Protein AF-A0A941RKZ3-F1 (afdb_monomer_lite)

Structure (mmCIF, N/CA/C/O backbone):
data_AF-A0A941RKZ3-F1
#
_entry.id   AF-A0A941RKZ3-F1
#
loop_
_atom_site.group_PDB
_atom_site.id
_atom_site.type_symbol
_atom_site.label_atom_id
_atom_site.label_alt_id
_atom_site.label_comp_id
_atom_site.label_asym_id
_atom_site.label_entity_id
_atom_site.label_seq_id
_atom_site.pdbx_PDB_ins_code
_atom_site.Cartn_x
_atom_site.Cartn_y
_atom_site.Cartn_z
_atom_site.occupancy
_atom_site.B_iso_or_equiv
_atom_site.auth_seq_id
_atom_site.auth_comp_id
_atom_site.auth_asym_id
_atom_site.auth_atom_id
_atom_site.pdbx_PDB_model_num
ATOM 1 N N . MET A 1 1 ? 36.756 -18.091 -76.183 1.00 40.53 1 MET A N 1
ATOM 2 C CA . MET A 1 1 ? 36.509 -18.014 -74.728 1.00 40.53 1 MET A CA 1
ATOM 3 C C . MET A 1 1 ? 36.136 -16.583 -74.392 1.00 40.53 1 MET A C 1
ATOM 5 O O . MET A 1 1 ? 36.948 -15.700 -74.621 1.00 40.53 1 MET A O 1
ATOM 9 N N . SER A 1 2 ? 34.914 -16.346 -73.923 1.00 44.25 2 SER A N 1
ATOM 10 C CA . SER A 1 2 ? 34.461 -15.037 -73.442 1.00 44.25 2 SER A CA 1
ATOM 11 C C . SER A 1 2 ? 34.197 -15.138 -71.942 1.00 44.25 2 SER A C 1
ATOM 13 O O . SER A 1 2 ? 33.334 -15.908 -71.524 1.00 44.25 2 SER A O 1
ATOM 15 N N . LEU A 1 3 ? 34.956 -14.388 -71.144 1.00 47.75 3 LEU A N 1
ATOM 16 C CA . LEU A 1 3 ? 34.738 -14.236 -69.708 1.00 47.75 3 LEU A CA 1
ATOM 17 C C . LEU A 1 3 ? 33.753 -13.080 -69.496 1.00 47.75 3 LEU A C 1
ATOM 19 O O . LEU A 1 3 ? 34.035 -11.953 -69.895 1.00 47.75 3 LEU A O 1
ATOM 23 N N . SER A 1 4 ? 32.599 -13.365 -68.892 1.00 45.94 4 SER A N 1
ATOM 24 C CA . SER A 1 4 ? 31.620 -12.352 -68.493 1.00 45.94 4 SER A CA 1
ATOM 25 C C . SER A 1 4 ? 31.737 -12.126 -66.989 1.00 45.94 4 SER A C 1
ATOM 27 O O . SER A 1 4 ? 31.474 -13.031 -66.200 1.00 45.94 4 SER A O 1
ATOM 29 N N . VAL A 1 5 ? 32.179 -10.930 -66.599 1.00 62.81 5 VAL A N 1
ATOM 30 C CA . VAL A 1 5 ? 32.178 -10.470 -65.205 1.00 62.81 5 VAL A CA 1
ATOM 31 C C . VAL A 1 5 ? 30.945 -9.579 -65.026 1.00 62.81 5 VAL A C 1
ATOM 33 O O . VAL A 1 5 ? 30.839 -8.574 -65.734 1.00 62.81 5 VAL A O 1
ATOM 36 N N . PRO A 1 6 ? 30.000 -9.912 -64.127 1.00 55.78 6 PRO A N 1
ATOM 37 C CA . PRO A 1 6 ? 28.812 -9.096 -63.927 1.00 55.78 6 PRO A CA 1
ATOM 38 C C . PRO A 1 6 ? 29.206 -7.768 -63.275 1.00 55.78 6 PRO A C 1
ATOM 40 O O . PRO A 1 6 ? 29.712 -7.738 -62.154 1.00 55.78 6 PRO A O 1
ATOM 43 N N . LEU A 1 7 ? 28.960 -6.656 -63.966 1.00 55.66 7 LEU A N 1
ATOM 44 C CA . LEU A 1 7 ? 29.038 -5.331 -63.361 1.00 55.66 7 LEU A CA 1
ATOM 45 C C . LEU A 1 7 ? 27.732 -5.049 -62.615 1.00 55.66 7 LEU A C 1
ATOM 47 O O . LEU A 1 7 ? 26.673 -4.873 -63.220 1.00 55.66 7 LEU A O 1
ATOM 51 N N . PHE A 1 8 ? 27.818 -4.963 -61.289 1.00 53.47 8 PHE A N 1
ATOM 52 C CA . PHE A 1 8 ? 26.741 -4.481 -60.427 1.00 53.47 8 PHE A CA 1
ATOM 53 C C . PHE A 1 8 ? 26.574 -2.961 -60.588 1.00 53.47 8 PHE A C 1
ATOM 55 O O . PHE A 1 8 ? 26.955 -2.181 -59.722 1.00 53.47 8 PHE A O 1
ATOM 62 N N . VAL A 1 9 ? 25.995 -2.511 -61.704 1.00 55.19 9 VAL A N 1
ATOM 63 C CA . VAL A 1 9 ? 25.772 -1.073 -61.973 1.00 55.19 9 VAL A CA 1
ATOM 64 C C . VAL A 1 9 ? 24.567 -0.514 -61.189 1.00 55.19 9 VAL A C 1
ATOM 66 O O . VAL A 1 9 ? 24.261 0.671 -61.280 1.00 55.19 9 VAL A O 1
ATOM 69 N N . ARG A 1 10 ? 23.863 -1.328 -60.383 1.00 51.22 10 ARG A N 1
ATOM 70 C CA . ARG A 1 10 ? 22.605 -0.889 -59.747 1.00 51.22 10 ARG A CA 1
ATOM 71 C C . ARG A 1 10 ? 22.305 -1.366 -58.323 1.00 51.22 10 ARG A C 1
ATOM 73 O O . ARG A 1 10 ? 21.180 -1.192 -57.882 1.00 51.22 10 ARG A O 1
ATOM 80 N N . ASN A 1 11 ? 23.281 -1.906 -57.598 1.00 50.31 11 ASN A N 1
ATOM 81 C CA . ASN A 1 11 ? 23.163 -2.136 -56.152 1.00 50.31 11 ASN A CA 1
ATOM 82 C C . ASN A 1 11 ? 24.524 -1.906 -55.496 1.00 50.31 11 ASN A C 1
ATOM 84 O O . ASN A 1 11 ? 25.272 -2.829 -55.187 1.00 50.31 11 ASN A O 1
ATOM 88 N N . GLY A 1 12 ? 24.896 -0.636 -55.348 1.00 58.69 12 GLY A N 1
ATOM 89 C CA . GLY A 1 12 ? 25.973 -0.299 -54.433 1.00 58.69 12 GLY A CA 1
ATOM 90 C C . GLY A 1 12 ? 25.401 -0.460 -53.038 1.00 58.69 12 GLY A C 1
ATOM 91 O O . GLY A 1 12 ? 24.660 0.434 -52.650 1.00 58.69 12 GLY A O 1
ATOM 92 N N . TYR A 1 13 ? 25.741 -1.553 -52.344 1.00 60.69 13 TYR A N 1
ATOM 93 C CA . TYR A 1 13 ? 25.365 -2.019 -50.988 1.00 60.69 13 TYR A CA 1
ATOM 94 C C . TYR A 1 13 ? 25.209 -0.964 -49.857 1.00 60.69 13 TYR A C 1
ATOM 96 O O . TYR A 1 13 ? 24.986 -1.275 -48.692 1.00 60.69 13 TYR A O 1
ATOM 104 N N . ARG A 1 14 ? 25.387 0.316 -50.169 1.00 69.38 14 ARG A N 1
ATOM 105 C CA . ARG A 1 14 ? 25.138 1.502 -49.357 1.00 69.38 14 ARG A CA 1
ATOM 106 C C . ARG A 1 14 ? 23.704 1.578 -48.841 1.00 69.38 14 ARG A C 1
ATOM 108 O O . ARG A 1 14 ? 23.545 2.021 -47.712 1.00 69.38 14 ARG A O 1
ATOM 115 N N . ALA A 1 15 ? 22.692 1.189 -49.619 1.00 75.19 15 ALA A N 1
ATOM 116 C CA . ALA A 1 15 ? 21.302 1.229 -49.153 1.00 75.19 15 ALA A CA 1
ATOM 117 C C . ALA A 1 15 ? 21.079 0.217 -48.018 1.00 75.19 15 ALA A C 1
ATOM 119 O O . ALA A 1 15 ? 20.534 0.566 -46.976 1.00 75.19 15 ALA A O 1
ATOM 120 N N . GLU A 1 16 ? 21.608 -0.992 -48.177 1.00 76.56 16 GLU A N 1
ATOM 121 C CA . GLU A 1 16 ? 21.586 -2.068 -47.190 1.00 76.56 16 GLU A CA 1
ATOM 122 C C . GLU A 1 16 ? 22.410 -1.707 -45.950 1.00 76.56 16 GLU A C 1
ATOM 124 O O . GLU A 1 16 ? 21.966 -1.930 -44.830 1.00 76.56 16 GLU A O 1
ATOM 129 N N . VAL A 1 17 ? 23.580 -1.081 -46.120 1.00 84.56 17 VAL A N 1
ATOM 130 C CA . VAL A 1 17 ? 24.392 -0.588 -44.993 1.00 84.56 17 VAL A CA 1
ATOM 131 C C . VAL A 1 17 ? 23.690 0.550 -44.244 1.00 84.56 17 VAL A C 1
ATOM 133 O O . VAL A 1 17 ? 23.783 0.617 -43.020 1.00 84.56 17 VAL A O 1
ATOM 136 N N . VAL A 1 18 ? 22.996 1.454 -44.942 1.00 87.69 18 VAL A N 1
ATOM 137 C CA . VAL A 1 18 ? 22.204 2.523 -44.308 1.00 87.69 18 VAL A CA 1
ATOM 138 C C . VAL A 1 18 ? 21.019 1.934 -43.545 1.00 87.69 18 VAL A C 1
ATOM 140 O O . VAL A 1 18 ? 20.813 2.321 -42.398 1.00 87.69 18 VAL A O 1
ATOM 143 N N . ALA A 1 19 ? 20.300 0.974 -44.132 1.00 86.94 19 ALA A N 1
ATOM 144 C CA . ALA A 1 19 ? 19.217 0.258 -43.461 1.00 86.94 19 ALA A CA 1
ATOM 145 C C . ALA A 1 19 ? 19.726 -0.475 -42.209 1.00 86.94 19 ALA A C 1
ATOM 147 O O . ALA A 1 19 ? 19.234 -0.219 -41.118 1.00 86.94 19 ALA A O 1
ATOM 148 N N . ALA A 1 20 ? 20.805 -1.255 -42.324 1.00 90.19 20 ALA A N 1
ATOM 149 C CA . ALA A 1 20 ? 21.403 -1.963 -41.191 1.00 90.19 20 ALA A CA 1
ATOM 150 C C . ALA A 1 20 ? 21.868 -1.018 -40.067 1.00 90.19 20 ALA A C 1
ATOM 152 O O . ALA A 1 20 ? 21.774 -1.350 -38.887 1.00 90.19 20 ALA A O 1
ATOM 153 N N . ARG A 1 21 ? 22.360 0.182 -40.408 1.00 91.69 21 ARG A N 1
ATOM 154 C CA . ARG A 1 21 ? 22.706 1.214 -39.416 1.00 91.69 21 ARG A CA 1
ATOM 155 C C . ARG A 1 21 ? 21.473 1.802 -38.738 1.00 91.69 21 ARG A C 1
ATOM 157 O O . ARG A 1 21 ? 21.523 2.047 -37.536 1.00 91.69 21 ARG A O 1
ATOM 164 N N . ALA A 1 22 ? 20.401 2.043 -39.489 1.00 92.31 22 ALA A N 1
ATOM 165 C CA . ALA A 1 22 ? 19.138 2.514 -38.933 1.00 92.31 22 ALA A CA 1
ATOM 166 C C . ALA A 1 22 ? 18.527 1.465 -37.989 1.00 92.31 22 ALA A C 1
ATOM 168 O O . ALA A 1 22 ? 18.134 1.814 -36.879 1.00 92.31 22 ALA A O 1
ATOM 169 N N . ASP A 1 23 ? 18.552 0.188 -38.377 1.00 94.38 23 ASP A N 1
ATOM 170 C CA . ASP A 1 23 ? 18.091 -0.930 -37.549 1.00 94.38 23 ASP A CA 1
ATOM 171 C C . ASP A 1 23 ? 18.916 -1.055 -36.262 1.00 94.38 23 ASP A C 1
ATOM 173 O O . ASP A 1 23 ? 18.360 -1.188 -35.173 1.00 94.38 23 ASP A O 1
ATOM 177 N N . ALA A 1 24 ? 20.246 -0.938 -36.357 1.00 94.50 24 ALA A N 1
ATOM 178 C CA . ALA A 1 24 ? 21.121 -0.947 -35.187 1.00 94.50 24 ALA A CA 1
ATOM 179 C C . ALA A 1 24 ? 20.829 0.225 -34.230 1.00 94.50 24 ALA A C 1
ATOM 181 O O . ALA A 1 24 ? 20.782 0.026 -33.017 1.00 94.50 24 ALA A O 1
ATOM 182 N N . ALA A 1 25 ? 20.593 1.430 -34.761 1.00 95.75 25 ALA A N 1
ATOM 183 C CA . ALA A 1 25 ? 20.229 2.599 -33.959 1.00 95.75 25 ALA A CA 1
ATOM 184 C C . ALA A 1 25 ? 18.842 2.452 -33.306 1.00 95.75 25 ALA A C 1
ATOM 186 O O . ALA A 1 25 ? 18.641 2.858 -32.159 1.00 95.75 25 ALA A O 1
ATOM 187 N N . ALA A 1 26 ? 17.883 1.844 -34.008 1.00 96.19 26 ALA A N 1
ATOM 188 C CA . ALA A 1 26 ? 16.571 1.535 -33.451 1.00 96.19 26 ALA A CA 1
ATOM 189 C C . ALA A 1 26 ? 16.679 0.506 -32.314 1.00 96.19 26 ALA A C 1
ATOM 191 O O . ALA A 1 26 ? 16.097 0.709 -31.247 1.00 96.19 26 ALA A O 1
ATOM 192 N N . ALA A 1 27 ? 17.478 -0.547 -32.503 1.00 96.38 27 ALA A N 1
ATOM 193 C CA . ALA A 1 27 ? 17.729 -1.562 -31.484 1.00 96.38 27 ALA A CA 1
ATOM 194 C C . ALA A 1 27 ? 18.414 -0.979 -30.237 1.00 96.38 27 ALA A C 1
ATOM 196 O O . ALA A 1 27 ? 18.015 -1.299 -29.117 1.00 96.38 27 ALA A O 1
ATOM 197 N N . SER A 1 28 ? 19.394 -0.078 -30.397 1.00 96.38 28 SER A N 1
ATOM 198 C CA . SER A 1 28 ? 20.022 0.593 -29.250 1.00 96.38 28 SER A CA 1
ATOM 199 C C . SER A 1 28 ? 19.036 1.491 -28.504 1.00 96.38 28 SER A C 1
ATOM 201 O O . SER A 1 28 ? 18.974 1.442 -27.278 1.00 96.38 28 SER A O 1
ATOM 203 N N . ALA A 1 29 ? 18.213 2.259 -29.227 1.00 96.75 29 ALA A N 1
ATOM 204 C CA . ALA A 1 29 ? 17.193 3.109 -28.616 1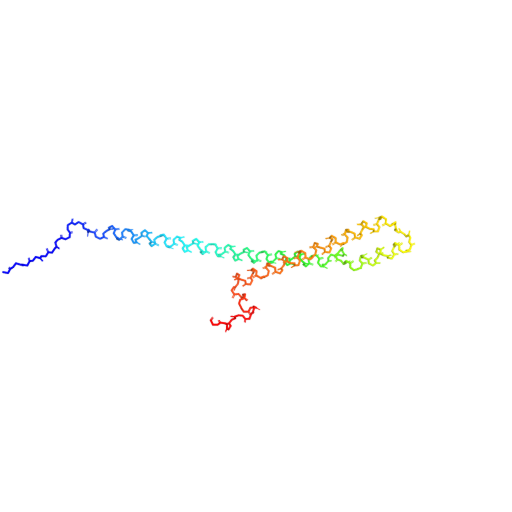.00 96.75 29 ALA A CA 1
ATOM 205 C C . ALA A 1 29 ? 16.112 2.292 -27.883 1.00 96.75 29 ALA A C 1
ATOM 207 O O . ALA A 1 29 ? 15.568 2.738 -26.874 1.00 96.75 29 ALA A O 1
ATOM 208 N N . GLU A 1 30 ? 15.769 1.101 -28.375 1.00 97.25 30 GLU A N 1
ATOM 209 C CA . GLU A 1 30 ? 14.851 0.185 -27.689 1.00 97.25 30 GLU A CA 1
ATOM 210 C C . GLU A 1 30 ? 15.470 -0.400 -26.412 1.00 97.25 30 GLU A C 1
ATOM 212 O O . GLU A 1 30 ? 14.823 -0.426 -25.362 1.00 97.25 30 GLU A O 1
ATOM 217 N N . ALA A 1 31 ? 16.746 -0.792 -26.462 1.00 96.94 31 ALA A N 1
ATOM 218 C CA . ALA A 1 31 ? 17.471 -1.283 -25.294 1.00 96.94 31 ALA A CA 1
ATOM 219 C C . ALA A 1 31 ? 17.603 -0.207 -24.201 1.00 96.94 31 ALA A C 1
ATOM 221 O O . ALA A 1 31 ? 17.399 -0.493 -23.020 1.00 96.94 31 ALA A O 1
ATOM 222 N N . GLU A 1 32 ? 17.892 1.043 -24.577 1.00 97.50 32 GLU A N 1
ATOM 223 C CA . GLU A 1 32 ? 17.946 2.171 -23.641 1.00 97.50 32 GLU A CA 1
ATOM 224 C C . GLU A 1 32 ? 16.585 2.452 -22.998 1.00 97.50 32 GLU A C 1
ATOM 226 O O . GLU A 1 32 ? 16.507 2.621 -21.778 1.00 97.50 32 GLU A O 1
A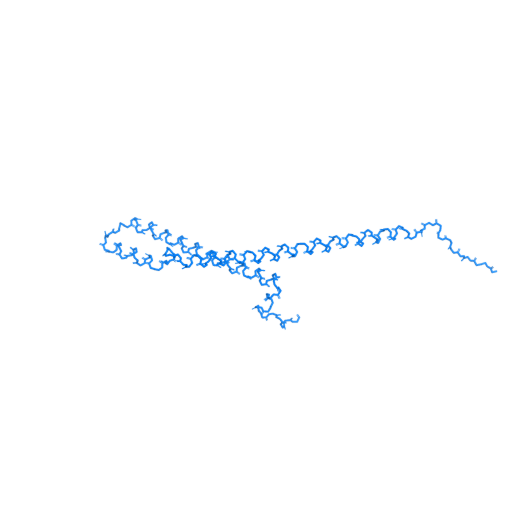TOM 231 N N . ARG A 1 33 ? 15.505 2.439 -23.790 1.00 97.38 33 ARG A N 1
ATOM 232 C CA . ARG A 1 33 ? 14.133 2.598 -23.282 1.00 97.38 33 ARG A CA 1
ATOM 233 C C . ARG A 1 33 ? 13.758 1.485 -22.309 1.00 97.38 33 ARG A C 1
ATOM 235 O O . ARG A 1 33 ? 13.278 1.777 -21.215 1.00 97.38 33 ARG A O 1
ATOM 242 N N . SER A 1 34 ? 14.049 0.237 -22.663 1.00 96.38 34 SER A N 1
ATOM 243 C CA . SER A 1 34 ? 13.811 -0.927 -21.803 1.00 96.38 34 SER A CA 1
ATOM 244 C C . SER A 1 34 ? 14.588 -0.821 -20.491 1.00 96.38 34 SER A C 1
ATOM 246 O O . SER A 1 34 ? 14.036 -1.018 -19.411 1.00 96.38 34 SER A O 1
ATOM 248 N N . ARG A 1 35 ? 15.864 -0.424 -20.556 1.00 96.06 35 ARG A N 1
ATOM 249 C CA . ARG A 1 35 ? 16.696 -0.218 -19.366 1.00 96.06 35 ARG A CA 1
ATOM 250 C C . ARG A 1 35 ? 16.152 0.893 -18.469 1.00 96.06 35 ARG A C 1
ATOM 252 O O . ARG A 1 35 ? 16.125 0.726 -17.252 1.00 96.06 35 ARG A O 1
ATOM 259 N N . ALA A 1 36 ? 15.728 2.015 -19.047 1.00 96.94 36 ALA A N 1
ATOM 260 C CA . ALA A 1 36 ? 15.140 3.116 -18.291 1.00 96.94 36 ALA A CA 1
ATOM 261 C C . ALA A 1 36 ? 13.835 2.694 -17.597 1.00 96.94 36 ALA A C 1
ATOM 263 O O . ALA A 1 36 ? 13.645 3.019 -16.424 1.00 96.94 36 ALA A O 1
ATOM 264 N N . ALA A 1 37 ? 12.981 1.927 -18.284 1.00 95.31 37 ALA A N 1
ATOM 265 C CA . ALA A 1 37 ? 11.757 1.372 -17.711 1.00 95.31 37 ALA A CA 1
ATOM 266 C C . ALA A 1 37 ? 12.057 0.439 -16.527 1.00 95.31 37 ALA A C 1
ATOM 268 O O . ALA A 1 37 ? 11.524 0.649 -15.442 1.00 95.31 37 ALA A O 1
ATOM 269 N N . LEU A 1 38 ? 12.998 -0.501 -16.684 1.00 93.56 38 LEU A N 1
ATOM 270 C CA . LEU A 1 38 ? 13.411 -1.414 -15.610 1.00 93.56 38 LEU A CA 1
ATOM 271 C C . LEU A 1 38 ? 13.946 -0.678 -14.374 1.00 93.56 38 LEU A C 1
ATOM 273 O O . LEU A 1 38 ? 13.612 -1.030 -13.244 1.00 93.56 38 LEU A O 1
ATOM 277 N N . ILE A 1 39 ? 14.758 0.366 -14.571 1.00 95.50 39 ILE A N 1
ATOM 278 C CA . ILE A 1 39 ? 15.271 1.187 -13.465 1.00 95.50 39 ILE A CA 1
ATOM 279 C C . ILE A 1 39 ? 14.126 1.929 -12.765 1.00 95.50 39 ILE A C 1
ATOM 281 O O . ILE A 1 39 ? 14.086 1.975 -11.533 1.00 95.50 39 ILE A O 1
ATOM 285 N N . ALA A 1 40 ? 13.200 2.511 -13.530 1.00 95.50 40 ALA A N 1
ATOM 286 C CA . ALA A 1 40 ? 12.057 3.231 -12.979 1.00 95.50 40 ALA A CA 1
ATOM 287 C C . ALA A 1 40 ? 11.126 2.302 -12.186 1.00 95.50 40 ALA A C 1
ATOM 289 O O . ALA A 1 40 ? 10.702 2.656 -11.085 1.00 95.50 40 ALA A O 1
ATOM 290 N N . ASP A 1 41 ? 10.853 1.109 -12.711 1.00 93.31 41 ASP A N 1
ATOM 291 C CA . ASP A 1 41 ? 10.016 0.105 -12.058 1.00 93.31 41 ASP A CA 1
ATOM 292 C C . ASP A 1 41 ? 10.676 -0.430 -10.785 1.00 93.31 41 ASP A C 1
ATOM 294 O O . ASP A 1 41 ? 10.032 -0.478 -9.736 1.00 93.31 41 ASP A O 1
ATOM 298 N N . SER A 1 42 ? 11.981 -0.723 -10.830 1.00 95.25 42 SER A N 1
ATOM 299 C CA . SER A 1 42 ? 12.744 -1.144 -9.651 1.00 95.25 42 SER A CA 1
ATOM 300 C C . SER A 1 42 ? 12.712 -0.087 -8.547 1.00 95.25 42 SER A C 1
ATOM 302 O O . SER A 1 42 ? 12.400 -0.383 -7.391 1.00 95.25 42 SER A O 1
ATOM 304 N N . ARG A 1 43 ? 12.944 1.178 -8.911 1.00 97.06 43 ARG A N 1
ATOM 305 C CA . ARG A 1 43 ? 12.872 2.296 -7.969 1.00 97.06 43 ARG A CA 1
ATOM 306 C C . ARG A 1 43 ? 11.477 2.431 -7.358 1.00 97.06 43 ARG A C 1
ATOM 308 O O . ARG A 1 43 ? 11.365 2.576 -6.142 1.00 97.06 43 ARG A O 1
ATOM 315 N N . ARG A 1 44 ? 10.425 2.340 -8.179 1.00 97.00 44 ARG A N 1
ATOM 316 C CA . ARG A 1 44 ? 9.032 2.397 -7.714 1.00 97.00 44 ARG A CA 1
ATOM 317 C C . ARG A 1 44 ? 8.731 1.279 -6.716 1.00 97.00 44 ARG A C 1
ATOM 319 O O . ARG A 1 44 ? 8.105 1.551 -5.696 1.00 97.00 44 ARG A O 1
ATOM 326 N N . ALA A 1 45 ? 9.182 0.054 -6.983 1.00 97.44 45 ALA A N 1
ATOM 327 C CA . ALA A 1 45 ? 8.960 -1.089 -6.101 1.00 97.44 45 ALA A CA 1
ATOM 328 C C . ALA A 1 45 ? 9.646 -0.901 -4.736 1.00 97.44 45 ALA A C 1
ATOM 330 O O . ALA A 1 45 ? 9.018 -1.083 -3.692 1.00 97.44 45 ALA A O 1
ATOM 331 N N . VAL A 1 46 ? 10.908 -0.453 -4.731 1.00 97.12 46 VAL A N 1
ATOM 332 C CA . VAL A 1 46 ? 11.664 -0.170 -3.498 1.00 97.12 46 VAL A CA 1
ATOM 333 C C . VAL A 1 46 ? 10.994 0.933 -2.675 1.00 97.12 46 VAL A C 1
ATOM 335 O O . VAL A 1 46 ? 10.744 0.755 -1.481 1.00 97.12 46 VAL A O 1
ATOM 338 N N . GLU A 1 47 ? 10.677 2.066 -3.303 1.00 97.81 47 GLU A N 1
ATOM 339 C CA . GLU A 1 47 ? 10.042 3.203 -2.627 1.00 97.81 47 GLU A CA 1
ATOM 340 C C . GLU A 1 47 ? 8.630 2.844 -2.132 1.00 97.81 47 GLU A C 1
ATOM 342 O O . GLU A 1 47 ? 8.262 3.170 -1.000 1.00 97.81 47 GLU A O 1
ATOM 347 N N . GLY A 1 48 ? 7.856 2.110 -2.936 1.00 97.62 48 GLY A N 1
ATOM 348 C CA . GLY A 1 48 ? 6.508 1.658 -2.593 1.00 97.62 48 GLY A CA 1
ATOM 349 C C . GLY A 1 48 ? 6.485 0.690 -1.410 1.00 97.62 48 GLY A C 1
ATOM 350 O O . GLY A 1 48 ? 5.647 0.829 -0.509 1.00 97.62 48 GLY A O 1
ATOM 351 N N . TYR A 1 49 ? 7.413 -0.268 -1.363 1.00 98.06 49 TYR A N 1
ATOM 352 C CA . TYR A 1 49 ? 7.548 -1.172 -0.222 1.00 98.06 49 TYR A CA 1
ATOM 353 C C . TYR A 1 49 ? 7.959 -0.419 1.048 1.00 98.06 49 TYR A C 1
ATOM 355 O O . TYR A 1 49 ? 7.310 -0.568 2.085 1.00 98.06 49 TYR A O 1
ATOM 363 N N . ALA A 1 50 ? 8.965 0.458 0.970 1.00 97.94 50 ALA A N 1
ATOM 364 C CA . ALA A 1 50 ? 9.402 1.250 2.120 1.00 97.94 50 ALA A CA 1
ATOM 365 C C . ALA A 1 50 ? 8.264 2.120 2.690 1.00 97.94 50 ALA A C 1
ATOM 367 O O . ALA A 1 50 ? 8.037 2.137 3.904 1.00 97.94 50 ALA A O 1
ATOM 368 N N . ALA A 1 51 ? 7.501 2.788 1.820 1.00 98.25 51 ALA A N 1
ATOM 369 C CA . ALA A 1 51 ? 6.383 3.638 2.223 1.00 98.25 51 ALA A CA 1
ATOM 370 C C . ALA A 1 51 ? 5.242 2.843 2.881 1.00 98.25 51 ALA A C 1
ATOM 372 O O . ALA A 1 51 ? 4.728 3.238 3.932 1.00 98.25 51 ALA A O 1
ATOM 373 N N . THR A 1 52 ? 4.848 1.708 2.293 1.00 98.12 52 THR A N 1
ATOM 374 C CA . THR A 1 52 ? 3.774 0.862 2.852 1.00 98.12 52 THR A CA 1
ATOM 375 C C . THR A 1 52 ? 4.183 0.192 4.153 1.00 98.12 52 THR A C 1
ATOM 377 O O . THR A 1 52 ? 3.381 0.142 5.085 1.00 98.12 52 THR A O 1
ATOM 380 N N . ARG A 1 53 ? 5.446 -0.227 4.279 1.00 98.31 53 ARG A N 1
ATOM 381 C CA . ARG A 1 53 ? 5.999 -0.738 5.535 1.00 98.31 53 ARG A CA 1
ATOM 382 C C . ARG A 1 53 ? 5.926 0.306 6.647 1.00 98.31 53 ARG A C 1
ATOM 384 O O . ARG A 1 53 ? 5.416 0.012 7.724 1.00 98.31 53 ARG A O 1
ATOM 391 N N . GLN A 1 54 ? 6.364 1.535 6.379 1.00 98.25 54 GLN A N 1
ATOM 392 C CA . GLN A 1 54 ? 6.294 2.622 7.358 1.00 98.25 54 GLN A CA 1
ATOM 393 C C . GLN A 1 54 ? 4.844 2.953 7.746 1.00 98.25 54 GLN A C 1
ATOM 395 O O . GLN A 1 54 ? 4.546 3.248 8.905 1.00 98.25 54 GLN A O 1
ATOM 400 N N . ALA A 1 55 ? 3.919 2.937 6.783 1.00 97.75 55 ALA A N 1
ATOM 401 C CA . ALA A 1 55 ? 2.500 3.128 7.061 1.00 97.75 55 ALA A CA 1
ATOM 402 C C . ALA A 1 55 ? 1.953 2.022 7.976 1.00 97.75 55 ALA A C 1
ATOM 404 O O . ALA A 1 55 ? 1.280 2.335 8.957 1.00 97.75 55 ALA A O 1
ATOM 405 N N . TRP A 1 56 ? 2.302 0.760 7.716 1.00 97.50 56 TRP A N 1
ATOM 406 C CA . TRP A 1 56 ? 1.908 -0.377 8.546 1.00 97.50 56 TRP A CA 1
ATOM 407 C C . TRP A 1 56 ? 2.474 -0.311 9.968 1.00 97.50 56 TRP A C 1
ATOM 409 O O . TRP A 1 56 ? 1.752 -0.532 10.940 1.00 97.50 56 TRP A O 1
ATOM 419 N N . GLU A 1 57 ? 3.750 0.044 10.118 1.00 96.81 57 GLU A N 1
ATOM 420 C CA . GLU A 1 57 ? 4.380 0.212 11.432 1.00 96.81 57 GLU A CA 1
ATOM 421 C C . GLU A 1 57 ? 3.676 1.301 12.255 1.00 96.81 57 GLU A C 1
ATOM 423 O O . GLU A 1 57 ? 3.365 1.089 13.429 1.00 96.81 57 GLU A O 1
ATOM 428 N N . ARG A 1 58 ? 3.334 2.435 11.627 1.00 96.19 58 ARG A N 1
ATOM 429 C CA . ARG A 1 58 ? 2.552 3.502 12.274 1.00 96.19 58 ARG A CA 1
ATOM 430 C C . ARG A 1 58 ? 1.135 3.060 12.624 1.00 96.19 58 ARG A C 1
ATOM 432 O O . ARG A 1 58 ? 0.651 3.393 13.702 1.00 96.19 58 ARG A O 1
ATOM 439 N N . TRP A 1 59 ? 0.482 2.314 11.736 1.00 95.12 59 TRP A N 1
ATOM 440 C CA . TRP A 1 59 ? -0.856 1.777 11.967 1.00 95.12 59 TRP A CA 1
ATOM 441 C C . TRP A 1 59 ? -0.888 0.853 13.188 1.00 95.12 59 TRP A C 1
ATOM 443 O O . TRP A 1 59 ? -1.688 1.074 14.095 1.00 95.12 59 TRP A O 1
ATOM 453 N N . ARG A 1 60 ? 0.027 -0.122 13.270 1.00 93.50 60 ARG A N 1
ATOM 454 C CA . ARG A 1 60 ? 0.102 -1.055 14.410 1.00 93.50 60 ARG A CA 1
ATOM 455 C C . ARG A 1 60 ? 0.464 -0.387 15.735 1.00 93.50 60 ARG A C 1
ATOM 457 O O . ARG A 1 60 ? 0.090 -0.887 16.787 1.00 93.50 60 ARG A O 1
ATOM 464 N N . ALA A 1 61 ? 1.200 0.722 15.699 1.00 94.06 61 ALA A N 1
ATOM 465 C CA . ALA A 1 61 ? 1.550 1.477 16.901 1.00 94.06 61 ALA A CA 1
ATOM 466 C C . ALA A 1 61 ? 0.415 2.395 17.400 1.00 94.06 61 ALA A C 1
ATOM 468 O O . ALA A 1 61 ? 0.495 2.932 18.508 1.00 94.06 61 ALA A O 1
ATOM 469 N N . SER A 1 62 ? -0.630 2.616 16.595 1.00 91.69 62 SER A N 1
ATOM 470 C CA . SER A 1 62 ? -1.752 3.479 16.962 1.00 91.69 62 SER A CA 1
ATOM 471 C C . SER A 1 62 ? -2.673 2.788 17.966 1.00 91.69 62 SER A C 1
ATOM 473 O O . SER A 1 62 ? -3.117 1.669 17.760 1.00 91.69 62 SER A O 1
ATOM 47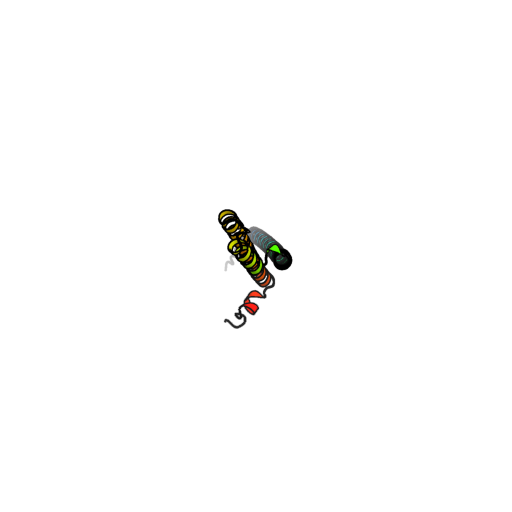5 N N . ARG A 1 63 ? -3.047 3.479 19.048 1.00 80.44 63 ARG A N 1
ATOM 476 C CA . ARG A 1 63 ? -3.971 2.912 20.050 1.00 80.44 63 ARG A CA 1
ATOM 477 C C . ARG A 1 63 ? -5.378 2.650 19.506 1.00 80.44 63 ARG A C 1
ATOM 479 O O . ARG A 1 63 ? -6.095 1.838 20.074 1.00 80.44 63 ARG A O 1
ATOM 486 N N . GLY A 1 64 ? -5.781 3.362 18.452 1.00 80.88 64 GLY A N 1
ATOM 487 C CA . GLY A 1 64 ? -7.115 3.239 17.859 1.00 80.88 64 GLY A CA 1
ATOM 488 C C . GLY A 1 64 ? -7.300 2.007 16.972 1.00 80.88 64 GLY A C 1
ATOM 489 O O . GLY A 1 64 ? -8.423 1.744 16.560 1.00 80.88 64 GLY A O 1
ATOM 490 N N . THR A 1 65 ? -6.224 1.273 16.675 1.00 87.94 65 THR A N 1
ATOM 491 C CA . THR A 1 65 ? -6.237 0.111 15.770 1.00 87.94 65 THR A CA 1
ATOM 492 C C . THR A 1 65 ? -6.305 -1.223 16.517 1.00 87.94 65 THR A C 1
ATOM 494 O O . THR A 1 65 ? -6.368 -2.271 15.885 1.00 87.94 65 THR A O 1
ATOM 497 N N . ASP A 1 66 ? -6.349 -1.184 17.854 1.00 90.81 66 ASP A N 1
ATOM 498 C CA . ASP A 1 66 ? -6.638 -2.329 18.723 1.00 90.81 66 ASP A CA 1
ATOM 499 C C . ASP A 1 66 ? -8.159 -2.574 18.753 1.00 90.81 66 ASP A C 1
ATOM 501 O O . ASP A 1 66 ? -8.900 -2.061 19.603 1.00 90.81 66 ASP A O 1
ATOM 505 N N . VAL A 1 67 ? -8.624 -3.289 17.729 1.00 90.88 67 VAL A N 1
ATOM 506 C CA . VAL A 1 67 ? -10.039 -3.552 17.434 1.00 90.88 67 VAL A CA 1
ATOM 507 C C . VAL A 1 67 ? -10.685 -4.368 18.549 1.00 90.88 67 VAL A C 1
ATOM 509 O O . VAL A 1 67 ? -11.796 -4.049 18.980 1.00 90.88 67 VAL A O 1
ATOM 512 N N . GLU A 1 68 ? -9.990 -5.380 19.062 1.00 90.94 68 GLU A N 1
ATOM 513 C CA . GLU A 1 68 ? -10.482 -6.264 20.116 1.00 90.94 68 GLU A CA 1
ATOM 514 C C . GLU A 1 68 ? -10.684 -5.501 21.425 1.00 90.94 68 GLU A C 1
ATOM 516 O O . GLU A 1 68 ? -11.758 -5.579 22.032 1.00 90.94 68 GLU A O 1
ATOM 521 N N . ARG A 1 69 ? -9.691 -4.702 21.845 1.00 92.81 69 ARG A N 1
ATOM 522 C CA . ARG A 1 69 ? -9.818 -3.868 23.046 1.00 92.81 69 ARG A CA 1
ATOM 523 C C . ARG A 1 69 ? -10.972 -2.884 22.917 1.00 92.81 69 ARG A C 1
ATOM 525 O O . ARG A 1 69 ? -11.720 -2.700 23.878 1.00 92.81 69 ARG A O 1
ATOM 532 N N . ARG A 1 70 ? -11.105 -2.234 21.757 1.00 92.94 70 ARG A N 1
ATOM 533 C CA . ARG A 1 70 ? -12.155 -1.237 21.527 1.00 92.94 70 ARG A CA 1
ATOM 534 C C . ARG A 1 70 ? -13.537 -1.882 21.554 1.00 92.94 70 ARG A C 1
ATOM 536 O O . ARG A 1 70 ? -14.402 -1.407 22.283 1.00 92.94 70 ARG A O 1
ATOM 543 N N . THR A 1 71 ? -13.714 -2.995 20.851 1.00 94.50 71 THR A N 1
ATOM 544 C CA . THR A 1 71 ? -14.980 -3.743 20.818 1.00 94.50 71 THR A CA 1
ATOM 545 C C . THR A 1 71 ? -15.379 -4.228 22.213 1.00 94.50 71 THR A C 1
ATOM 547 O O . THR A 1 71 ? -16.520 -4.027 22.627 1.00 94.50 71 THR A O 1
ATOM 550 N N . GLY A 1 72 ? -14.432 -4.775 22.985 1.00 95.31 72 GLY A N 1
ATOM 551 C CA . GLY A 1 72 ? -14.693 -5.228 24.354 1.00 95.31 72 GLY A CA 1
ATOM 552 C C . GLY A 1 72 ? -15.066 -4.097 25.321 1.00 95.31 72 GLY A C 1
ATOM 553 O O . GLY A 1 72 ? -15.904 -4.289 26.203 1.00 95.31 72 GLY A O 1
ATOM 554 N N . LEU A 1 73 ? -14.483 -2.902 25.157 1.00 95.25 73 LEU A N 1
ATOM 555 C CA . LEU A 1 73 ? -14.875 -1.720 25.933 1.00 95.25 73 LEU A CA 1
ATOM 556 C C . LEU A 1 73 ? -16.294 -1.260 25.575 1.00 95.25 73 LEU A C 1
ATOM 558 O O . LEU A 1 73 ? -17.092 -1.014 26.476 1.00 95.25 73 LEU A O 1
ATOM 562 N N . LEU A 1 74 ? -16.614 -1.174 24.280 1.00 96.62 74 LEU A N 1
ATOM 563 C CA . LEU A 1 74 ? -17.942 -0.773 23.806 1.00 96.62 74 LEU A CA 1
ATOM 564 C C . LEU A 1 74 ? -19.035 -1.710 24.325 1.00 96.62 74 LEU A C 1
ATOM 566 O O . LEU A 1 74 ? -20.067 -1.248 24.807 1.00 96.62 74 LEU A O 1
ATOM 570 N N . GLU A 1 75 ? -18.790 -3.020 24.272 1.00 97.19 75 GLU A N 1
ATOM 571 C CA . GLU A 1 75 ? -19.729 -4.021 24.778 1.00 97.19 75 GLU A CA 1
ATOM 572 C C . GLU A 1 75 ? -19.954 -3.881 26.289 1.00 97.19 75 GLU A C 1
ATOM 574 O O . GLU A 1 75 ? -21.091 -3.979 26.752 1.00 97.19 75 GLU A O 1
ATOM 579 N N . ARG A 1 76 ? -18.892 -3.615 27.063 1.00 98.06 76 ARG A N 1
ATOM 580 C CA . ARG A 1 76 ? -19.007 -3.397 28.511 1.00 98.06 76 ARG A CA 1
ATOM 581 C C . ARG A 1 76 ? -19.868 -2.174 28.831 1.00 98.06 76 ARG A C 1
ATOM 583 O O . ARG A 1 76 ? -20.826 -2.311 29.585 1.00 98.06 76 ARG A O 1
ATOM 590 N N . LEU A 1 77 ? -19.565 -1.025 28.224 1.00 97.69 77 LEU A N 1
ATOM 591 C CA . LEU A 1 77 ? -20.291 0.228 28.471 1.00 97.69 77 LEU A CA 1
ATOM 592 C C . LEU A 1 77 ? -21.776 0.112 28.105 1.00 97.69 77 LEU A C 1
ATOM 594 O O . LEU A 1 77 ? -22.641 0.619 28.815 1.00 97.69 77 LEU A O 1
ATOM 598 N N . TRP A 1 78 ? -22.086 -0.596 27.017 1.00 97.88 78 TRP A N 1
ATOM 599 C CA . TRP A 1 78 ? -23.467 -0.873 26.630 1.00 97.88 78 TRP A CA 1
ATOM 600 C C . TRP A 1 78 ? -24.190 -1.764 27.651 1.00 97.88 78 TRP A C 1
ATOM 602 O O . TRP A 1 78 ? -25.315 -1.457 28.042 1.00 97.88 78 TRP A O 1
ATOM 612 N N . ARG A 1 79 ? -23.543 -2.833 28.138 1.00 97.38 79 ARG A N 1
ATOM 613 C CA . ARG A 1 79 ? -24.122 -3.727 29.160 1.00 97.38 79 ARG A CA 1
ATOM 614 C C . ARG A 1 79 ? -24.349 -3.039 30.504 1.00 97.38 79 ARG A C 1
ATOM 616 O O . ARG A 1 79 ? -25.294 -3.390 31.205 1.00 97.38 79 ARG A O 1
ATOM 623 N N . GLU A 1 80 ? -23.498 -2.082 30.855 1.00 97.94 80 GLU A N 1
ATOM 624 C CA . GLU A 1 80 ? -23.621 -1.267 32.070 1.00 97.94 80 GLU A CA 1
ATOM 625 C C . GLU A 1 80 ? -24.665 -0.142 31.918 1.00 97.94 80 GLU A C 1
ATOM 627 O O . GLU A 1 80 ? -25.024 0.507 32.897 1.00 97.94 80 GLU A O 1
ATOM 632 N N . GLY A 1 81 ? -25.207 0.060 30.709 1.00 96.00 81 GLY A N 1
ATOM 633 C CA . GLY A 1 81 ? -26.187 1.107 30.409 1.00 96.00 81 GLY A CA 1
ATOM 634 C C . GLY A 1 81 ? -25.579 2.507 30.281 1.00 96.00 81 GLY A C 1
ATOM 635 O O . GLY A 1 81 ? -26.316 3.478 30.122 1.00 96.00 81 GLY A O 1
ATOM 636 N N . GLU A 1 82 ? -24.249 2.616 30.317 1.00 96.62 82 GLU A N 1
ATOM 637 C CA . GLU A 1 82 ? -23.507 3.869 30.139 1.00 96.62 82 GLU A CA 1
ATOM 638 C C . GLU A 1 82 ? -23.467 4.322 28.670 1.00 96.62 82 GLU A C 1
ATOM 640 O O . GLU A 1 82 ? -23.169 5.481 28.380 1.00 96.62 82 GLU A O 1
ATOM 645 N N . LEU A 1 83 ? -23.789 3.420 27.737 1.00 96.69 83 LEU A N 1
ATOM 646 C CA . LEU A 1 83 ? -23.852 3.686 26.303 1.00 96.69 83 LEU A CA 1
ATOM 647 C C . LEU A 1 83 ? -25.220 3.300 25.734 1.00 96.69 83 LEU A C 1
ATOM 649 O O . LEU A 1 83 ? -25.706 2.186 25.945 1.00 96.69 83 LEU A O 1
ATOM 653 N N . SER A 1 84 ? -25.834 4.206 24.967 1.00 97.69 84 SER A N 1
ATOM 654 C CA . SER A 1 84 ? -27.086 3.896 24.275 1.00 97.69 84 SER A CA 1
ATOM 655 C C . SER A 1 84 ? -26.863 2.821 23.203 1.00 97.69 84 SER A C 1
ATOM 657 O O . SER A 1 84 ? -25.771 2.678 22.655 1.00 97.69 84 SER A O 1
ATOM 659 N N . THR A 1 85 ? -27.910 2.064 22.860 1.00 96.88 85 THR A N 1
ATOM 660 C CA . THR A 1 85 ? -27.790 1.020 21.821 1.00 96.88 85 THR A CA 1
ATOM 661 C C . THR A 1 85 ? -27.440 1.619 20.454 1.00 96.88 85 THR A C 1
ATOM 663 O O . THR A 1 85 ? -26.649 1.038 19.717 1.00 96.88 85 THR A 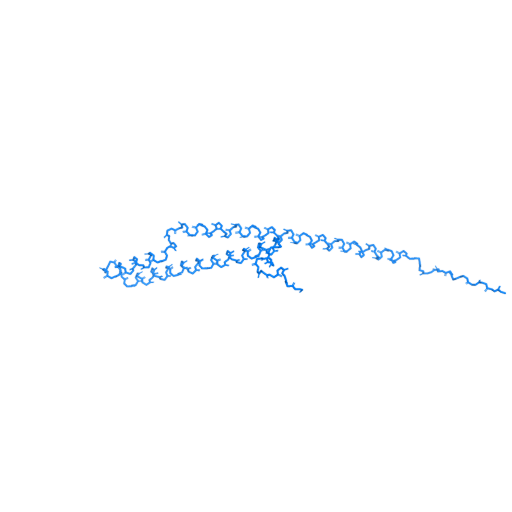O 1
ATOM 666 N N . SER A 1 86 ? -27.972 2.800 20.125 1.00 97.81 86 SER A N 1
ATOM 667 C CA . SER A 1 86 ? -27.644 3.496 18.876 1.00 97.81 86 SER A CA 1
ATOM 668 C C . SER A 1 86 ? -26.177 3.928 18.832 1.00 97.81 86 SER A C 1
ATOM 670 O O . SER A 1 86 ? -25.509 3.709 17.823 1.00 97.81 86 SER A O 1
ATOM 672 N N . ASP A 1 87 ? -25.657 4.484 19.932 1.00 97.81 87 ASP A N 1
ATOM 673 C CA . ASP A 1 87 ? -24.253 4.905 20.012 1.00 97.81 87 ASP A CA 1
ATOM 674 C C . ASP A 1 87 ? -23.303 3.704 19.985 1.00 97.81 87 ASP A C 1
ATOM 676 O O . ASP A 1 87 ? -22.247 3.767 19.357 1.00 97.81 87 ASP A O 1
ATOM 680 N N . TYR A 1 88 ? -23.691 2.596 20.624 1.00 97.56 88 TYR A N 1
ATOM 681 C CA . TYR A 1 88 ? -22.959 1.335 20.564 1.00 97.56 88 TYR A CA 1
ATOM 682 C C . TYR A 1 88 ? -22.811 0.837 19.125 1.00 97.56 88 TYR A C 1
ATOM 684 O O . TYR A 1 88 ? -21.689 0.595 18.682 1.00 97.56 88 TYR A O 1
ATOM 692 N N . LEU A 1 89 ? -23.917 0.735 18.380 1.00 98.06 89 LEU A N 1
ATOM 693 C CA . LEU A 1 89 ? -23.888 0.259 16.995 1.00 98.06 89 LEU A CA 1
ATOM 694 C C . LEU A 1 89 ? -23.062 1.182 16.093 1.00 98.06 89 LEU A C 1
ATOM 696 O O . LEU A 1 89 ? -22.258 0.692 15.306 1.00 98.06 89 LEU A O 1
ATOM 700 N N . LEU A 1 90 ? -23.198 2.503 16.251 1.00 98.25 90 LEU A N 1
ATOM 701 C CA . LEU A 1 90 ? -22.408 3.473 15.490 1.00 98.25 90 LEU A CA 1
ATOM 702 C C . LEU A 1 90 ? -20.902 3.335 15.766 1.00 98.25 90 LEU A C 1
ATOM 704 O O . LEU A 1 90 ? -20.089 3.361 14.844 1.00 98.25 90 LEU A O 1
ATOM 708 N N . GLN A 1 91 ? -20.504 3.199 17.032 1.00 96.69 91 GLN A N 1
ATOM 709 C CA . GLN A 1 91 ? -19.088 3.068 17.386 1.00 96.69 91 GLN A CA 1
ATOM 710 C C . GLN A 1 91 ? -18.514 1.695 17.018 1.00 96.69 91 GLN A C 1
ATOM 712 O O . GLN A 1 91 ? -17.318 1.594 16.721 1.00 96.69 91 GLN A O 1
ATOM 717 N N . LEU A 1 92 ? -19.342 0.649 17.023 1.00 96.12 92 LEU A N 1
ATOM 718 C CA . LEU A 1 92 ? -18.965 -0.677 16.549 1.00 96.12 92 LEU A CA 1
ATOM 719 C C . LEU A 1 92 ? -18.692 -0.660 15.040 1.00 96.12 92 LEU A C 1
ATOM 721 O O . LEU A 1 92 ? -17.645 -1.143 14.619 1.00 96.12 92 LEU A O 1
ATOM 725 N N . ASP A 1 93 ? -19.566 -0.032 14.254 1.00 96.88 93 ASP A N 1
ATOM 726 C CA . ASP A 1 93 ? -19.396 0.151 12.806 1.00 96.88 93 ASP A CA 1
ATOM 727 C C . ASP A 1 93 ? -18.076 0.871 12.478 1.00 96.88 93 ASP A C 1
ATOM 729 O O . ASP A 1 93 ? -17.221 0.340 11.773 1.00 96.88 93 ASP A O 1
ATOM 733 N N . GLN A 1 94 ? -17.801 1.997 13.148 1.00 95.62 94 GLN A N 1
ATOM 734 C CA . GLN A 1 94 ? -16.521 2.712 13.017 1.00 95.62 94 GLN A CA 1
ATOM 735 C C . GLN A 1 94 ? -15.301 1.858 13.393 1.00 95.62 94 GLN A C 1
ATOM 737 O O . GLN A 1 94 ? -14.191 2.068 12.890 1.00 95.62 94 GLN A O 1
ATOM 742 N N . THR A 1 95 ? -15.468 0.935 14.340 1.00 94.69 95 THR A N 1
ATOM 743 C CA . THR A 1 95 ? -14.400 0.024 14.761 1.00 94.69 95 THR A CA 1
ATOM 744 C C . THR A 1 95 ? -14.139 -1.033 13.686 1.00 94.69 95 THR A C 1
ATOM 746 O O . THR A 1 95 ? -12.978 -1.328 13.404 1.00 94.69 95 THR A O 1
ATOM 749 N N . LEU A 1 96 ? -15.188 -1.534 13.030 1.00 94.50 96 LEU A N 1
ATOM 750 C CA . LEU A 1 96 ? -15.082 -2.455 11.897 1.00 94.50 96 LEU A CA 1
ATOM 751 C C . LEU A 1 96 ? -14.466 -1.782 10.666 1.00 94.50 96 LEU A C 1
ATOM 753 O O . LEU A 1 96 ? -13.548 -2.347 10.076 1.00 94.50 96 LEU A O 1
ATOM 757 N N . ASP A 1 97 ? -14.868 -0.554 10.340 1.00 96.00 97 ASP A N 1
ATOM 758 C CA . ASP A 1 97 ? -14.244 0.237 9.269 1.00 96.00 97 ASP A CA 1
ATOM 759 C C . ASP A 1 97 ? -12.742 0.427 9.507 1.00 96.00 97 ASP A C 1
ATOM 761 O O . ASP A 1 97 ? -11.916 0.292 8.600 1.00 96.00 97 ASP A O 1
ATOM 765 N N . THR A 1 98 ? -12.368 0.694 10.763 1.00 94.31 98 THR A N 1
ATOM 766 C CA . THR A 1 98 ? -10.961 0.778 11.165 1.00 94.31 98 THR A CA 1
ATOM 767 C C . THR A 1 98 ? -10.261 -0.564 10.932 1.00 94.31 98 THR A C 1
ATOM 769 O O . THR A 1 98 ? -9.184 -0.587 10.342 1.00 94.31 98 THR A O 1
ATOM 772 N N . ALA A 1 99 ? -10.867 -1.688 11.329 1.00 93.94 99 ALA A N 1
ATOM 773 C CA . ALA A 1 99 ? -10.307 -3.021 11.096 1.00 93.94 99 ALA A CA 1
ATOM 774 C C . ALA A 1 99 ? -10.090 -3.301 9.598 1.00 93.94 99 ALA A C 1
ATOM 776 O O . ALA A 1 99 ? -9.011 -3.743 9.196 1.00 93.94 99 ALA A O 1
ATOM 777 N N . MET A 1 100 ? -11.080 -2.974 8.764 1.00 96.44 100 MET A N 1
ATOM 778 C CA . MET A 1 100 ? -11.016 -3.130 7.310 1.00 96.44 100 MET A CA 1
ATOM 779 C C . MET A 1 100 ? -9.888 -2.302 6.692 1.00 96.44 100 MET A C 1
ATOM 781 O O . MET A 1 100 ? -9.112 -2.824 5.892 1.00 96.44 100 MET A O 1
ATOM 785 N N . ALA A 1 101 ? -9.724 -1.045 7.114 1.00 95.50 101 ALA A N 1
ATOM 786 C CA . ALA A 1 101 ? -8.611 -0.208 6.666 1.00 95.50 101 ALA A CA 1
ATOM 787 C C . ALA A 1 101 ? -7.239 -0.812 7.031 1.00 95.50 101 ALA A C 1
ATOM 789 O O . ALA A 1 101 ? -6.283 -0.697 6.257 1.00 95.50 101 ALA A O 1
ATOM 790 N N . GLY A 1 102 ? -7.143 -1.490 8.179 1.00 95.56 102 GLY A N 1
ATOM 791 C CA . GLY A 1 102 ? -5.953 -2.236 8.587 1.00 95.56 102 GLY A CA 1
ATOM 792 C C . GLY A 1 102 ? -5.648 -3.422 7.669 1.00 95.56 102 GLY A C 1
ATOM 793 O O . GLY A 1 102 ? -4.514 -3.555 7.208 1.00 95.56 102 GLY A O 1
ATOM 794 N N . ILE A 1 103 ? -6.660 -4.234 7.350 1.00 95.81 103 ILE A N 1
ATOM 795 C CA . ILE A 1 103 ? -6.542 -5.380 6.429 1.00 95.81 103 ILE A CA 1
ATOM 796 C C . ILE A 1 103 ? -6.122 -4.915 5.029 1.00 95.81 103 ILE A C 1
ATOM 798 O O . ILE A 1 103 ? -5.245 -5.514 4.398 1.00 95.81 103 ILE A O 1
ATOM 802 N N . ASP A 1 104 ? -6.701 -3.818 4.545 1.00 97.88 104 ASP A N 1
ATOM 803 C CA . ASP A 1 104 ? -6.339 -3.227 3.257 1.00 97.88 104 ASP A CA 1
ATOM 804 C C . ASP A 1 104 ? -4.885 -2.752 3.233 1.00 97.88 104 ASP A C 1
ATOM 806 O O . ASP A 1 104 ? -4.176 -2.945 2.237 1.00 97.88 104 ASP A O 1
ATOM 810 N N . LEU A 1 105 ? -4.422 -2.134 4.323 1.00 97.50 105 LEU A N 1
ATOM 811 C CA . LEU A 1 105 ? -3.045 -1.675 4.453 1.00 97.50 105 LEU A CA 1
ATOM 812 C C . LEU A 1 105 ? -2.058 -2.846 4.497 1.00 97.50 105 LEU A C 1
ATOM 814 O O . LEU A 1 105 ? -1.044 -2.807 3.798 1.00 97.50 105 LEU A O 1
ATOM 818 N N . GLU A 1 106 ? -2.366 -3.898 5.252 1.00 97.25 106 GLU A N 1
ATOM 819 C CA . GLU A 1 106 ? -1.567 -5.125 5.285 1.00 97.25 106 GLU A CA 1
ATOM 820 C C . GLU A 1 106 ? -1.512 -5.790 3.903 1.00 97.25 106 GLU A C 1
ATOM 822 O O . GLU A 1 106 ? -0.445 -6.153 3.409 1.00 97.25 106 GLU A O 1
ATOM 827 N N . SER A 1 107 ? -2.647 -5.862 3.213 1.00 98.12 107 SER A N 1
ATOM 828 C CA . SER A 1 107 ? -2.719 -6.411 1.859 1.00 98.12 107 SER A CA 1
ATOM 829 C C . SER A 1 107 ? -1.862 -5.616 0.865 1.00 98.12 107 SER A C 1
ATOM 831 O O . SER A 1 107 ? -1.228 -6.193 -0.020 1.00 98.12 107 SER A O 1
ATOM 833 N N . ARG A 1 108 ? -1.813 -4.281 0.995 1.00 98.19 108 ARG A N 1
ATOM 834 C CA . ARG A 1 108 ? -0.926 -3.421 0.187 1.00 98.19 108 ARG A CA 1
ATOM 835 C C . ARG A 1 108 ? 0.545 -3.645 0.523 1.00 98.19 108 ARG A C 1
ATOM 837 O O . ARG A 1 108 ? 1.360 -3.655 -0.393 1.00 98.19 108 ARG A O 1
ATOM 844 N N . LEU A 1 109 ? 0.876 -3.845 1.798 1.00 98.31 109 LEU A N 1
ATOM 845 C CA . LEU A 1 109 ? 2.234 -4.179 2.220 1.00 98.31 109 LEU A CA 1
ATOM 846 C C . LEU A 1 109 ? 2.713 -5.475 1.556 1.00 98.31 109 LEU A C 1
ATOM 848 O O . LEU A 1 109 ? 3.805 -5.494 0.994 1.00 98.31 109 LEU A O 1
ATOM 852 N N . TRP A 1 110 ? 1.891 -6.528 1.572 1.00 97.81 110 TRP A N 1
ATOM 853 C CA . TRP A 1 110 ? 2.233 -7.805 0.941 1.00 97.81 110 TRP A CA 1
ATOM 854 C C . TRP A 1 110 ? 2.416 -7.687 -0.571 1.00 97.81 110 TRP A C 1
ATOM 856 O O . TRP A 1 110 ? 3.404 -8.193 -1.098 1.00 97.81 110 TRP A O 1
ATOM 866 N N . ARG A 1 111 ? 1.527 -6.967 -1.268 1.00 97.69 111 ARG A N 1
ATOM 867 C CA . ARG A 1 111 ? 1.686 -6.709 -2.710 1.00 97.69 111 ARG A CA 1
ATOM 868 C C . ARG A 1 111 ? 2.990 -5.978 -3.019 1.00 97.69 111 ARG A C 1
ATOM 870 O O . ARG A 1 111 ? 3.777 -6.463 -3.821 1.00 97.69 111 ARG A O 1
ATOM 877 N N . ASN A 1 112 ? 3.271 -4.883 -2.315 1.00 97.88 112 ASN A N 1
ATOM 878 C CA . ASN A 1 112 ? 4.493 -4.116 -2.554 1.00 97.88 112 ASN A CA 1
ATOM 879 C C . ASN A 1 112 ? 5.758 -4.899 -2.174 1.00 97.88 112 ASN A C 1
ATOM 881 O O . ASN A 1 112 ? 6.813 -4.682 -2.763 1.00 97.88 112 ASN A O 1
ATOM 885 N N . TYR A 1 113 ? 5.671 -5.807 -1.200 1.00 97.31 113 TYR A N 1
ATOM 886 C CA . TYR A 1 113 ? 6.772 -6.706 -0.875 1.00 97.31 113 TYR A CA 1
ATOM 887 C C . TYR A 1 113 ? 7.050 -7.698 -2.012 1.00 97.31 113 TYR A C 1
ATOM 889 O O . TYR A 1 113 ? 8.207 -7.886 -2.377 1.00 97.31 113 TYR A O 1
ATOM 897 N N . ILE A 1 114 ? 6.006 -8.276 -2.612 1.00 96.56 114 ILE A N 1
ATOM 898 C CA . ILE A 1 114 ? 6.129 -9.147 -3.791 1.00 96.56 114 ILE A CA 1
ATOM 899 C C . ILE A 1 114 ? 6.718 -8.368 -4.975 1.00 96.56 114 ILE A C 1
ATOM 901 O O . ILE A 1 114 ? 7.664 -8.846 -5.599 1.00 96.56 114 ILE A O 1
ATOM 905 N N . ASP A 1 115 ? 6.233 -7.152 -5.237 1.00 96.06 115 ASP A N 1
ATOM 906 C CA . ASP A 1 115 ? 6.768 -6.287 -6.299 1.00 96.06 115 ASP A CA 1
ATOM 907 C C . ASP A 1 115 ? 8.253 -5.963 -6.072 1.00 96.06 115 ASP A C 1
ATOM 909 O O . ASP A 1 115 ? 9.059 -5.982 -7.003 1.00 96.06 115 ASP A O 1
ATOM 913 N N . TYR A 1 116 ? 8.642 -5.711 -4.819 1.00 96.44 116 TYR A N 1
ATOM 914 C CA . TYR A 1 116 ? 10.039 -5.525 -4.434 1.00 96.44 116 TYR A CA 1
ATOM 915 C C . TYR A 1 116 ? 10.882 -6.781 -4.693 1.00 96.44 116 TYR A C 1
ATOM 917 O O . TYR A 1 116 ? 11.963 -6.674 -5.271 1.00 96.44 116 TYR A O 1
ATOM 925 N N . LEU A 1 117 ? 10.397 -7.969 -4.314 1.00 95.56 117 LEU A N 1
ATOM 926 C CA . LEU A 1 117 ? 11.093 -9.232 -4.574 1.00 95.56 117 LEU A CA 1
ATOM 927 C C . LEU A 1 117 ? 11.255 -9.490 -6.077 1.00 95.56 117 LEU A C 1
ATOM 929 O O . LEU A 1 117 ? 12.322 -9.932 -6.503 1.00 95.56 117 LEU A O 1
ATOM 933 N N . ALA A 1 118 ? 10.233 -9.183 -6.880 1.00 93.31 118 ALA A N 1
ATOM 934 C CA . ALA A 1 118 ? 10.296 -9.276 -8.336 1.00 93.31 118 ALA A CA 1
ATOM 935 C C . ALA A 1 118 ? 11.364 -8.330 -8.906 1.00 93.31 118 ALA A C 1
ATOM 937 O O . ALA A 1 118 ? 12.247 -8.763 -9.644 1.00 93.31 118 ALA A O 1
ATOM 938 N N . ALA A 1 119 ? 11.346 -7.060 -8.495 1.00 92.38 119 ALA A N 1
ATOM 939 C CA . ALA A 1 119 ? 12.329 -6.062 -8.912 1.00 92.38 119 ALA A CA 1
ATOM 940 C C . ALA A 1 119 ? 13.766 -6.384 -8.461 1.00 92.38 119 ALA A C 1
ATOM 942 O O . ALA A 1 119 ? 14.722 -5.981 -9.123 1.00 92.38 119 ALA A O 1
ATOM 943 N N . ALA A 1 120 ? 13.926 -7.092 -7.341 1.00 91.12 120 ALA A N 1
ATOM 944 C CA . ALA A 1 120 ? 15.215 -7.542 -6.822 1.00 91.12 120 ALA A CA 1
ATOM 945 C C . ALA A 1 120 ? 15.702 -8.864 -7.448 1.00 91.12 120 ALA A C 1
ATOM 947 O O . ALA A 1 120 ? 16.800 -9.313 -7.119 1.00 91.12 120 ALA A O 1
ATOM 948 N N . GLY A 1 121 ? 14.902 -9.506 -8.309 1.00 90.69 121 GLY A N 1
ATOM 949 C CA . GLY A 1 121 ? 15.207 -10.833 -8.854 1.00 90.69 121 GLY A CA 1
ATOM 950 C C . GLY A 1 121 ? 15.213 -11.940 -7.793 1.00 90.69 121 GLY A C 1
ATOM 951 O O . GLY A 1 121 ? 15.894 -12.946 -7.950 1.00 90.69 121 GLY A O 1
ATOM 952 N N . GLN A 1 122 ? 14.503 -11.742 -6.680 1.00 91.06 1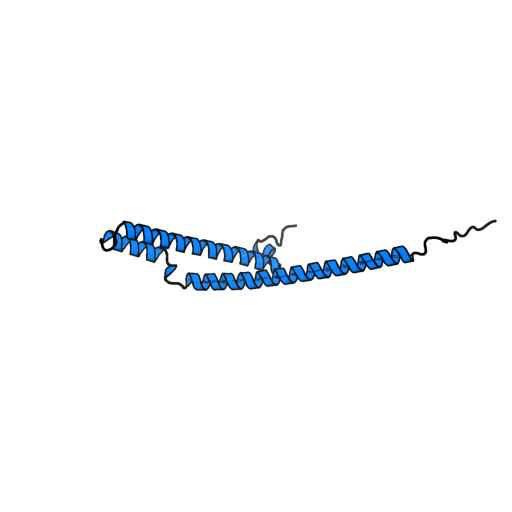22 GLN A N 1
ATOM 953 C CA . GLN A 1 122 ? 14.444 -12.674 -5.548 1.00 91.06 122 GLN A CA 1
ATOM 954 C C . GLN A 1 122 ? 13.114 -13.427 -5.458 1.00 91.06 122 GLN A C 1
ATOM 956 O O . GLN A 1 122 ? 12.955 -14.271 -4.577 1.00 91.06 122 GLN A O 1
ATOM 961 N N . LEU A 1 123 ? 12.155 -13.128 -6.341 1.00 91.06 123 LEU A N 1
ATOM 962 C CA . LEU A 1 123 ? 10.823 -13.720 -6.279 1.00 91.06 123 LEU A CA 1
ATOM 963 C C . LEU A 1 123 ? 10.869 -15.245 -6.435 1.00 91.06 123 LEU A C 1
ATOM 965 O O . LEU A 1 123 ? 10.316 -15.933 -5.587 1.00 91.06 123 LEU A O 1
ATOM 969 N N . GLU A 1 124 ? 11.572 -15.766 -7.446 1.00 90.31 124 GLU A N 1
ATOM 970 C CA . GLU A 1 124 ? 11.687 -17.211 -7.722 1.00 90.31 124 GLU A CA 1
ATOM 971 C C . GLU A 1 124 ? 12.293 -17.986 -6.547 1.00 90.31 124 GLU A C 1
ATOM 973 O O . GLU A 1 124 ? 11.759 -19.021 -6.146 1.00 90.31 124 GLU A O 1
ATOM 978 N N . ARG A 1 125 ? 13.342 -17.433 -5.924 1.00 90.06 125 ARG A N 1
ATOM 979 C CA . ARG A 1 125 ? 13.921 -17.962 -4.679 1.00 90.06 125 ARG A CA 1
ATOM 980 C C . ARG A 1 125 ? 12.890 -18.037 -3.571 1.00 90.06 125 ARG A C 1
ATOM 982 O O . ARG A 1 125 ? 12.781 -19.038 -2.873 1.00 90.06 125 ARG A O 1
ATOM 989 N N . TRP A 1 126 ? 12.158 -16.947 -3.387 1.00 88.56 126 TRP A N 1
ATOM 990 C CA . TRP A 1 126 ? 11.207 -16.808 -2.297 1.00 88.56 126 TRP A CA 1
ATOM 991 C C . TRP A 1 126 ? 10.007 -17.754 -2.447 1.00 88.56 126 TRP A C 1
ATOM 993 O O . TRP A 1 126 ? 9.562 -18.313 -1.446 1.00 88.56 126 TRP A O 1
ATOM 1003 N N . VAL A 1 127 ? 9.524 -17.990 -3.675 1.00 90.25 127 VAL A N 1
ATOM 1004 C CA . VAL A 1 127 ? 8.457 -18.973 -3.947 1.00 90.25 127 VAL A CA 1
ATOM 1005 C C . VAL A 1 127 ? 8.957 -20.419 -4.090 1.00 90.25 127 VAL A C 1
ATOM 1007 O O . VAL A 1 127 ? 8.138 -21.324 -4.232 1.00 90.25 127 VAL A O 1
ATOM 1010 N N . GLY A 1 128 ? 10.272 -20.660 -4.030 1.00 85.38 128 GLY A N 1
ATOM 1011 C CA . GLY A 1 128 ? 10.857 -22.000 -4.142 1.00 85.38 128 GLY A CA 1
ATOM 1012 C C . GLY A 1 128 ? 10.835 -22.578 -5.561 1.00 85.38 128 GLY A C 1
ATOM 1013 O O . GLY A 1 128 ? 10.783 -23.794 -5.720 1.00 85.38 128 GLY A O 1
ATOM 1014 N N . LEU A 1 129 ? 10.851 -21.721 -6.586 1.00 79.81 129 LEU A N 1
ATOM 1015 C CA . LEU A 1 129 ? 10.886 -22.124 -7.998 1.00 79.81 129 LEU A CA 1
ATOM 1016 C C . LEU A 1 129 ? 12.304 -22.096 -8.597 1.00 79.81 129 LEU A C 1
ATOM 1018 O O . LEU A 1 129 ? 12.445 -22.348 -9.786 1.00 79.81 129 LEU A O 1
ATOM 1022 N N . GLU A 1 130 ? 13.344 -21.827 -7.795 1.00 66.69 130 GLU A N 1
ATOM 1023 C CA . GLU A 1 130 ? 14.751 -21.805 -8.251 1.00 66.69 130 GLU A CA 1
ATOM 1024 C C . GLU A 1 130 ? 15.218 -23.131 -8.883 1.00 66.69 130 GLU A C 1
ATOM 1026 O O . GLU A 1 130 ? 16.151 -23.118 -9.681 1.00 66.69 130 GLU A O 1
ATOM 1031 N N . ASP A 1 131 ? 14.552 -24.247 -8.563 1.00 62.94 131 ASP A N 1
ATOM 1032 C CA . ASP A 1 131 ? 14.880 -25.594 -9.048 1.00 62.94 131 ASP A CA 1
ATOM 1033 C C . ASP A 1 131 ? 13.899 -26.134 -10.115 1.00 62.94 131 ASP A C 1
ATOM 1035 O O . ASP A 1 131 ? 13.953 -27.320 -10.456 1.00 62.94 131 ASP A O 1
ATOM 1039 N N . LEU A 1 132 ? 12.970 -25.316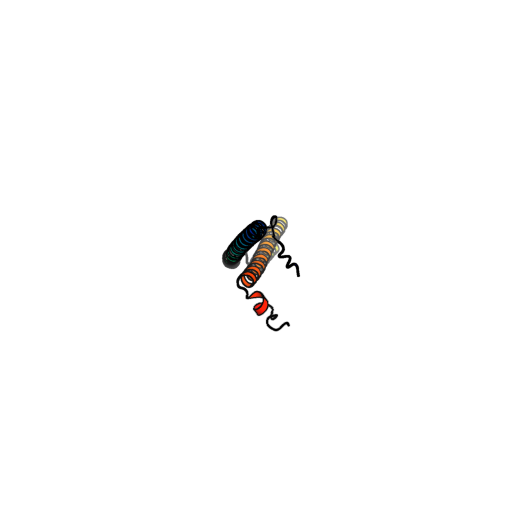 -10.636 1.00 52.75 132 LEU A N 1
ATOM 1040 C CA . LEU A 1 132 ? 12.096 -25.754 -11.730 1.00 52.75 132 LEU A CA 1
ATOM 1041 C C . LEU A 1 132 ? 12.822 -25.650 -13.090 1.00 52.75 132 LEU A C 1
ATOM 1043 O O . LEU A 1 132 ? 13.436 -24.619 -13.359 1.00 52.75 132 LEU A O 1
ATOM 1047 N N . PRO A 1 133 ? 12.775 -26.710 -13.925 1.00 56.62 133 PRO A N 1
ATOM 1048 C CA . PRO A 1 133 ? 13.506 -26.800 -15.193 1.00 56.62 133 PRO A CA 1
ATOM 1049 C C . PRO A 1 133 ? 13.012 -25.842 -16.282 1.00 56.62 133 PRO A C 1
ATOM 1051 O O . PRO A 1 133 ? 11.801 -25.519 -16.296 1.00 56.62 133 PRO A O 1
#

Radius of gyration: 32.22 Å; chains: 1; bounding box: 64×32×107 Å

pLDDT: mean 89.14, std 14.41, range [40.53, 98.31]

Foldseek 3Di:
DDDDDDDPPDCPVVVVVVVVVVVVVVVVVVVVVVVVVLVVLLVCLVVQLVVLVVVLVVLVPDPLLPLVVQLVVLVVCVVVVVDDPVRSVVSNVVSVVSPVVNVVSVVSNVVSVCSNCVSVVNNCVVVVVPPPD

Sequence (133 aa):
MSLSVPLFVRNGYRAEVVAARADAAAASAEAERSRAALIADSRRAVEGYAATRQAWERWRASRGTDVERRTGLLERLWREGELSTSDYLLQLDQTLDTAMAGIDLESRLWRNYIDYLAAAGQLERWVGLEDLP

Secondary structure (DSSP, 8-state):
--------SS--THHHHHHHHHHHHHHHHHHHHHHHHHHHHHHHHHHHHHHHHHHHHHHHH-GGG-HHHHHHHHHHHHHTTSS-HHHHHHHHHHHHHHHHHHHHHHHHHHHHHHHHHHHTT-HHHHHT-TT--